Protein AF-A0A1M5U5A5-F1 (afdb_monomer_lite)

Secondary structure (DSSP, 8-state):
-HHHHHHHHHHHHHHHHHHHHHHHHHHHHHHH-HHHHHHHHHHH-HHHHHHHHHHHHHHHHHHHHHHH----HHHHHHHHHHHHHSTHHHHHHHSPPHHHHHHHHHHHHHHHTT-

Structure (mmCIF, N/CA/C/O backbone):
data_AF-A0A1M5U5A5-F1
#
_entry.id   AF-A0A1M5U5A5-F1
#
loop_
_atom_site.group_PDB
_atom_site.id
_atom_site.type_symbol
_atom_site.label_atom_id
_atom_site.label_alt_id
_atom_site.label_comp_id
_atom_site.label_asym_id
_atom_site.label_entity_id
_atom_site.label_seq_id
_atom_site.pdbx_PDB_ins_code
_atom_site.Cartn_x
_atom_site.Cartn_y
_atom_site.Cartn_z
_atom_site.occupancy
_atom_site.B_iso_or_equiv
_atom_site.auth_seq_id
_atom_site.auth_comp_id
_atom_site.auth_asym_id
_atom_site.auth_atom_id
_atom_site.pdbx_PDB_model_num
ATOM 1 N N . MET A 1 1 ? -23.703 2.285 8.650 1.00 73.50 1 MET A N 1
ATOM 2 C CA . MET A 1 1 ? -22.321 2.670 9.001 1.00 73.50 1 MET A CA 1
ATOM 3 C C . MET A 1 1 ? -21.329 1.502 8.906 1.00 73.50 1 MET A C 1
ATOM 5 O O . MET A 1 1 ? -20.501 1.542 8.007 1.00 73.50 1 MET A O 1
ATOM 9 N N . LYS A 1 2 ? -21.465 0.410 9.686 1.00 76.69 2 LYS A N 1
ATOM 10 C CA . LYS A 1 2 ? -20.587 -0.793 9.612 1.00 76.69 2 LYS A CA 1
ATOM 11 C C . LYS A 1 2 ? -20.338 -1.306 8.179 1.00 76.69 2 LYS A C 1
ATOM 13 O O . LYS A 1 2 ? -19.202 -1.494 7.759 1.00 76.69 2 LYS A O 1
ATOM 18 N N . LYS A 1 3 ? -21.406 -1.451 7.383 1.00 79.62 3 LYS A N 1
ATOM 19 C CA . LYS A 1 3 ? -21.331 -1.910 5.981 1.00 79.62 3 LYS A CA 1
ATOM 20 C C . LYS A 1 3 ? -20.531 -0.973 5.058 1.00 79.62 3 LYS A C 1
ATOM 22 O O . LYS A 1 3 ? -19.902 -1.472 4.133 1.00 79.62 3 LYS A O 1
ATOM 27 N N . GLN A 1 4 ? -20.551 0.342 5.298 1.00 82.75 4 GLN A N 1
ATOM 28 C CA . GLN A 1 4 ? -19.804 1.321 4.492 1.00 82.75 4 GLN A CA 1
ATOM 29 C C . GLN A 1 4 ? -18.301 1.226 4.782 1.00 82.75 4 GLN A C 1
ATOM 31 O O . GLN A 1 4 ? -17.527 1.061 3.850 1.00 82.75 4 GLN A O 1
ATOM 36 N N . ILE A 1 5 ? -17.908 1.167 6.059 1.00 82.25 5 ILE A N 1
ATOM 37 C CA . ILE A 1 5 ? -16.502 1.007 6.479 1.00 82.25 5 ILE A CA 1
ATOM 38 C C . ILE A 1 5 ? -15.895 -0.265 5.869 1.00 82.25 5 ILE A C 1
ATOM 40 O O . ILE A 1 5 ? -14.831 -0.233 5.256 1.00 82.25 5 ILE A O 1
ATOM 44 N N . LEU A 1 6 ? -16.618 -1.388 5.946 1.00 84.69 6 LEU A N 1
ATOM 45 C CA . LEU A 1 6 ? -16.181 -2.650 5.341 1.00 84.69 6 LEU A CA 1
ATOM 46 C C . LEU A 1 6 ? -16.068 -2.572 3.808 1.00 84.69 6 LEU A C 1
ATOM 48 O O . LEU A 1 6 ? -15.231 -3.256 3.217 1.00 84.69 6 LEU A O 1
ATOM 52 N N . GLN A 1 7 ? -16.910 -1.777 3.141 1.00 87.88 7 GLN A N 1
ATOM 53 C CA . GLN A 1 7 ? -16.797 -1.538 1.700 1.00 87.88 7 GLN A CA 1
ATOM 54 C C . GLN A 1 7 ? -15.585 -0.666 1.360 1.00 87.88 7 GLN A C 1
ATOM 56 O O . GLN A 1 7 ? -14.892 -0.969 0.389 1.00 87.88 7 GLN A O 1
ATOM 61 N N . ASP A 1 8 ? -15.289 0.353 2.164 1.00 87.06 8 ASP A N 1
ATOM 62 C CA . ASP A 1 8 ? -14.128 1.219 1.963 1.00 87.06 8 ASP A CA 1
ATOM 63 C C . ASP A 1 8 ? -12.818 0.441 2.114 1.00 87.06 8 ASP A C 1
ATOM 65 O O . ASP A 1 8 ? -11.958 0.524 1.241 1.00 87.06 8 ASP A O 1
ATOM 69 N N . PHE A 1 9 ? -12.705 -0.430 3.120 1.00 87.75 9 PHE A N 1
ATOM 70 C CA . PHE A 1 9 ? -11.548 -1.322 3.251 1.00 87.75 9 PHE A CA 1
ATOM 71 C C . PHE A 1 9 ? -11.409 -2.306 2.083 1.00 87.75 9 PHE A C 1
ATOM 73 O O . PHE A 1 9 ? -10.298 -2.572 1.628 1.00 87.75 9 PHE A O 1
ATOM 80 N N . LYS A 1 10 ? -12.519 -2.815 1.528 1.00 89.69 10 LYS A N 1
ATOM 81 C CA . LYS A 1 10 ? -12.464 -3.637 0.304 1.00 89.69 10 LYS A CA 1
ATOM 82 C C . LYS A 1 10 ? -11.925 -2.845 -0.888 1.00 89.69 10 LYS A C 1
ATOM 84 O O . LYS A 1 10 ? -11.126 -3.386 -1.648 1.00 89.69 10 LYS A O 1
ATOM 89 N N . ARG A 1 11 ? -12.334 -1.583 -1.051 1.00 90.19 11 ARG A N 1
ATOM 90 C CA . ARG A 1 11 ? -11.802 -0.693 -2.099 1.00 90.19 11 ARG A CA 1
ATOM 91 C C . ARG A 1 11 ? -10.315 -0.420 -1.883 1.00 90.19 11 ARG A C 1
ATOM 93 O O . ARG A 1 11 ? -9.545 -0.518 -2.831 1.00 90.19 11 ARG A O 1
ATOM 100 N N . LEU A 1 12 ? -9.912 -0.180 -0.637 1.00 89.06 12 LEU A N 1
ATOM 101 C CA . LEU A 1 12 ? -8.518 0.010 -0.240 1.00 89.06 12 LEU A CA 1
ATOM 102 C C . LEU A 1 12 ? -7.661 -1.216 -0.577 1.00 89.06 12 LEU A C 1
ATOM 104 O O . LEU A 1 12 ? -6.573 -1.084 -1.127 1.00 89.06 12 LEU A O 1
ATOM 108 N N . LYS A 1 13 ? -8.190 -2.422 -0.339 1.00 90.81 13 LYS A N 1
ATOM 109 C CA . LYS A 1 13 ? -7.532 -3.675 -0.719 1.00 90.81 13 LYS A CA 1
ATOM 110 C C . LYS A 1 13 ? -7.342 -3.801 -2.227 1.00 90.81 13 LYS A C 1
ATOM 112 O O . LYS A 1 13 ? -6.286 -4.231 -2.671 1.00 90.81 13 LYS A O 1
ATOM 117 N N . ILE A 1 14 ? -8.358 -3.449 -3.015 1.00 92.00 14 ILE A N 1
ATOM 118 C CA . ILE A 1 14 ? -8.270 -3.481 -4.481 1.00 92.00 14 ILE A CA 1
ATOM 119 C C . ILE A 1 14 ? -7.206 -2.492 -4.966 1.00 92.00 14 ILE A C 1
ATOM 121 O O . ILE A 1 14 ? -6.367 -2.868 -5.779 1.00 92.00 14 ILE A O 1
ATOM 125 N N . LEU A 1 15 ? -7.193 -1.269 -4.425 1.00 90.25 15 LEU A N 1
ATOM 126 C CA . LEU A 1 15 ? -6.156 -0.276 -4.718 1.00 90.25 15 LEU A CA 1
ATOM 127 C C . LEU A 1 15 ? -4.756 -0.810 -4.391 1.00 90.25 15 LEU A C 1
ATOM 129 O O . LEU A 1 15 ? -3.860 -0.700 -5.223 1.00 90.25 15 LEU A O 1
ATOM 133 N N . LEU A 1 16 ? -4.585 -1.450 -3.230 1.00 91.06 16 LEU A N 1
ATOM 1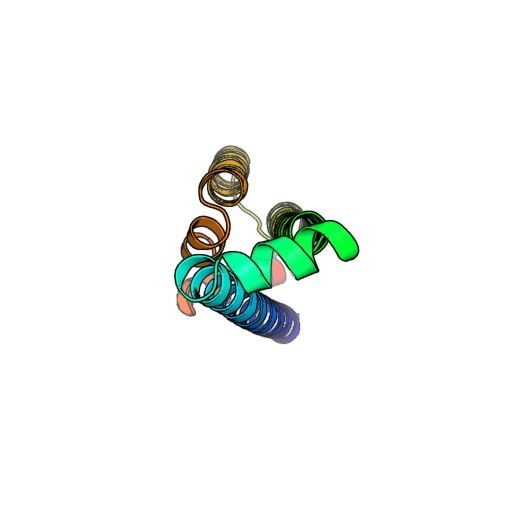34 C CA . LEU A 1 16 ? -3.314 -2.049 -2.824 1.00 91.06 16 LEU A CA 1
ATOM 135 C C . LEU A 1 16 ? -2.866 -3.171 -3.772 1.00 91.06 16 LEU A C 1
ATOM 137 O O . LEU A 1 16 ? -1.694 -3.241 -4.139 1.00 91.06 16 LEU A O 1
ATOM 141 N N . ILE A 1 17 ? -3.791 -4.030 -4.209 1.00 92.88 17 ILE A N 1
ATOM 142 C CA . ILE A 1 17 ? -3.502 -5.100 -5.174 1.00 92.88 17 ILE A CA 1
ATOM 143 C C . ILE A 1 17 ? -3.052 -4.506 -6.512 1.00 92.88 17 ILE A C 1
ATOM 145 O O . ILE A 1 17 ? -2.026 -4.924 -7.041 1.00 92.88 17 ILE A O 1
ATOM 149 N N . ILE A 1 18 ? -3.776 -3.513 -7.037 1.00 91.88 18 ILE A N 1
ATOM 150 C CA . ILE A 1 18 ? -3.420 -2.840 -8.295 1.00 91.88 18 ILE A CA 1
ATOM 151 C C . ILE A 1 18 ? -2.032 -2.198 -8.180 1.00 91.88 18 ILE A C 1
ATOM 153 O O . ILE A 1 18 ? -1.190 -2.405 -9.051 1.00 91.88 18 ILE A O 1
ATOM 157 N N . ALA A 1 19 ? -1.759 -1.490 -7.082 1.00 88.50 19 ALA A N 1
ATOM 158 C CA . ALA A 1 19 ? -0.456 -0.881 -6.817 1.00 88.50 19 ALA A CA 1
ATOM 159 C C . ALA A 1 19 ? 0.674 -1.917 -6.782 1.00 88.50 19 ALA A C 1
ATOM 161 O O . ALA A 1 19 ? 1.737 -1.706 -7.363 1.00 88.50 19 ALA A O 1
ATOM 162 N N . THR A 1 20 ? 0.416 -3.059 -6.142 1.00 92.50 20 THR A N 1
ATOM 163 C CA . THR A 1 20 ? 1.368 -4.171 -6.054 1.00 92.50 20 THR A CA 1
ATOM 164 C C . THR A 1 20 ? 1.659 -4.746 -7.441 1.00 92.50 20 THR A C 1
ATOM 166 O O . THR A 1 20 ? 2.818 -4.963 -7.779 1.00 92.50 20 THR A O 1
ATOM 169 N N . ILE A 1 21 ? 0.635 -4.943 -8.279 1.00 93.81 21 ILE A N 1
ATOM 170 C CA . ILE A 1 21 ? 0.807 -5.435 -9.656 1.00 93.81 21 ILE A CA 1
ATOM 171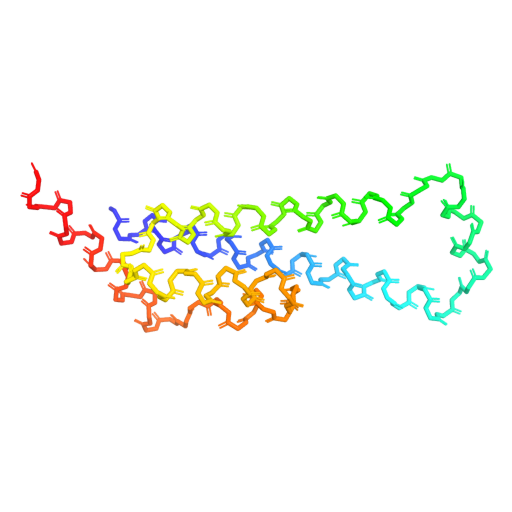 C C . ILE A 1 21 ? 1.638 -4.451 -10.486 1.00 93.81 21 ILE A C 1
ATOM 173 O O . ILE A 1 21 ? 2.543 -4.880 -11.201 1.00 93.81 21 ILE A O 1
ATOM 177 N N . ILE A 1 22 ? 1.367 -3.146 -10.376 1.00 90.38 22 ILE A N 1
ATOM 178 C CA . ILE A 1 22 ? 2.125 -2.102 -11.082 1.00 90.38 22 ILE A CA 1
ATOM 179 C C . ILE A 1 22 ? 3.598 -2.130 -10.657 1.00 90.38 22 ILE A C 1
ATOM 181 O O . ILE A 1 22 ? 4.475 -2.152 -11.518 1.00 90.38 22 ILE A O 1
ATOM 185 N N . GLN A 1 23 ? 3.881 -2.192 -9.352 1.00 88.00 23 GLN A N 1
ATOM 186 C CA . GLN A 1 23 ? 5.257 -2.240 -8.849 1.00 88.00 23 GLN A CA 1
ATOM 187 C C . GLN A 1 23 ? 5.996 -3.521 -9.246 1.00 88.00 23 GLN A C 1
ATOM 189 O O . GLN A 1 23 ? 7.157 -3.448 -9.638 1.00 88.00 23 GLN A O 1
ATOM 194 N N . ILE A 1 24 ? 5.339 -4.683 -9.189 1.00 91.94 24 ILE A N 1
ATOM 195 C CA . ILE A 1 24 ? 5.941 -5.946 -9.635 1.00 91.94 24 ILE A CA 1
ATOM 196 C C . ILE A 1 24 ? 6.232 -5.891 -11.136 1.00 91.94 24 ILE A C 1
ATOM 198 O O . ILE A 1 24 ? 7.324 -6.258 -11.553 1.00 91.94 24 ILE A O 1
ATOM 202 N N . SER A 1 25 ? 5.291 -5.396 -11.944 1.00 90.50 25 SER A N 1
ATOM 203 C CA . SER A 1 25 ? 5.477 -5.273 -13.397 1.00 90.50 25 SER A CA 1
ATOM 204 C C . SER A 1 25 ? 6.651 -4.353 -13.727 1.00 90.50 25 SER A C 1
ATOM 206 O O . SER A 1 25 ? 7.497 -4.703 -14.544 1.00 90.50 25 SER A O 1
ATOM 208 N N . TYR A 1 26 ? 6.742 -3.214 -13.037 1.00 86.19 26 TYR A N 1
ATOM 209 C CA . TYR A 1 26 ? 7.875 -2.301 -13.147 1.00 86.19 26 TYR A CA 1
ATOM 210 C C . TYR A 1 26 ? 9.203 -2.984 -12.799 1.00 86.19 26 TYR A C 1
ATOM 212 O O . TYR A 1 26 ? 10.159 -2.892 -13.563 1.00 86.19 26 TYR A O 1
ATOM 220 N N . LEU A 1 27 ? 9.250 -3.723 -11.688 1.00 88.31 27 LEU A N 1
ATOM 221 C CA . LEU A 1 27 ? 10.450 -4.428 -11.237 1.00 88.31 27 LEU A CA 1
ATOM 222 C C . LEU A 1 27 ? 10.879 -5.521 -12.231 1.00 88.31 27 LEU A C 1
ATOM 224 O O . LEU A 1 27 ? 12.065 -5.662 -12.516 1.00 88.31 27 LEU A O 1
ATOM 228 N N . VAL A 1 28 ? 9.927 -6.259 -12.809 1.00 90.38 28 VAL A N 1
ATOM 229 C CA 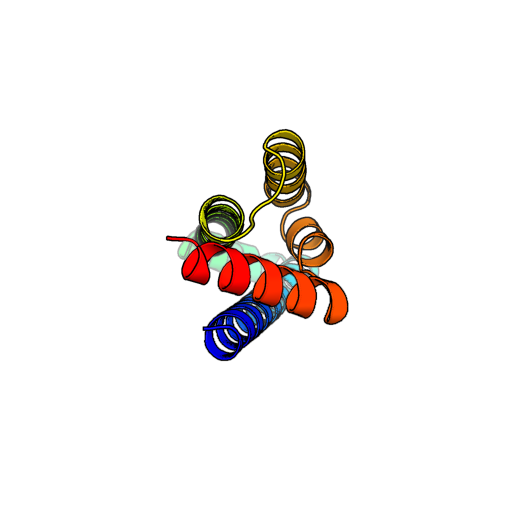. VAL A 1 28 ? 10.205 -7.277 -13.836 1.00 90.38 28 VAL A CA 1
ATOM 230 C C . VAL A 1 28 ? 10.789 -6.648 -15.102 1.00 90.38 28 VAL A C 1
ATOM 232 O O . VAL A 1 28 ? 11.777 -7.162 -15.627 1.00 90.38 28 VAL A O 1
ATOM 235 N N . ILE A 1 29 ? 10.220 -5.536 -15.579 1.00 87.06 29 ILE A N 1
ATOM 236 C CA . ILE A 1 29 ? 10.718 -4.817 -16.764 1.00 87.06 29 ILE A CA 1
ATOM 237 C C . ILE A 1 29 ? 12.129 -4.277 -16.509 1.00 87.06 29 ILE A C 1
ATOM 239 O O . ILE A 1 29 ? 13.011 -4.453 -17.349 1.00 87.06 29 ILE A O 1
ATOM 243 N N . LEU A 1 30 ? 12.354 -3.685 -15.333 1.00 84.94 30 LEU A N 1
ATOM 244 C CA . LEU A 1 30 ? 13.650 -3.148 -14.925 1.00 84.94 30 LEU A CA 1
ATOM 245 C C . LEU A 1 30 ? 14.748 -4.225 -14.937 1.00 84.94 30 LEU A C 1
ATOM 247 O O . LEU A 1 30 ? 15.849 -3.975 -15.414 1.00 84.94 30 LEU A O 1
ATOM 251 N N . ILE A 1 31 ? 14.445 -5.434 -14.452 1.00 87.50 31 ILE A N 1
ATOM 252 C CA . ILE A 1 31 ? 15.414 -6.541 -14.401 1.00 87.50 31 ILE A CA 1
ATOM 253 C C . ILE A 1 31 ? 15.607 -7.209 -15.772 1.00 87.50 31 ILE A C 1
ATOM 255 O O . ILE A 1 31 ? 16.712 -7.639 -16.091 1.00 87.50 31 ILE A O 1
ATOM 259 N N . THR A 1 32 ? 14.549 -7.333 -16.578 1.00 87.31 32 THR A N 1
ATOM 260 C CA . THR A 1 32 ? 14.582 -8.145 -17.810 1.00 87.31 32 THR A CA 1
ATOM 261 C C . THR A 1 32 ? 15.093 -7.365 -19.021 1.00 87.31 32 THR A C 1
ATOM 263 O O . THR A 1 32 ? 15.721 -7.945 -19.903 1.00 87.31 32 THR A O 1
ATOM 266 N N . THR A 1 33 ? 14.818 -6.060 -19.099 1.00 82.44 33 THR A N 1
ATOM 267 C CA . THR A 1 33 ? 15.061 -5.256 -20.307 1.00 82.44 33 THR A CA 1
ATOM 268 C C . THR A 1 33 ? 15.661 -3.896 -19.958 1.00 82.44 33 THR A C 1
ATOM 270 O O . THR A 1 33 ? 14.999 -2.866 -20.096 1.00 82.44 33 THR A O 1
ATOM 273 N N . HIS A 1 34 ? 16.916 -3.896 -19.504 1.00 74.19 34 HIS A N 1
ATOM 274 C CA . HIS A 1 34 ? 17.601 -2.690 -19.024 1.00 74.19 34 HIS A CA 1
ATOM 275 C C . HIS A 1 34 ? 17.669 -1.582 -20.096 1.00 74.19 34 HIS A C 1
ATOM 277 O O . HIS A 1 34 ? 17.270 -0.451 -19.834 1.00 74.19 34 HIS A O 1
ATOM 283 N N . ASP A 1 35 ? 18.053 -1.925 -21.332 1.00 78.75 35 ASP A N 1
ATOM 284 C CA . ASP A 1 35 ? 18.226 -0.953 -22.431 1.00 78.75 35 ASP A CA 1
ATOM 285 C C . ASP A 1 35 ? 16.898 -0.318 -22.888 1.00 78.75 35 ASP A C 1
ATOM 287 O O . ASP A 1 35 ? 16.807 0.882 -23.170 1.00 78.75 35 ASP A O 1
ATOM 291 N N . PHE A 1 36 ? 15.830 -1.120 -22.933 1.00 75.62 36 PHE A N 1
ATOM 292 C CA . PHE A 1 36 ? 14.482 -0.644 -23.253 1.00 75.62 36 PHE A CA 1
ATOM 293 C C . PHE A 1 36 ? 13.948 0.268 -22.148 1.00 75.62 36 PHE A C 1
ATOM 295 O O . PHE A 1 36 ?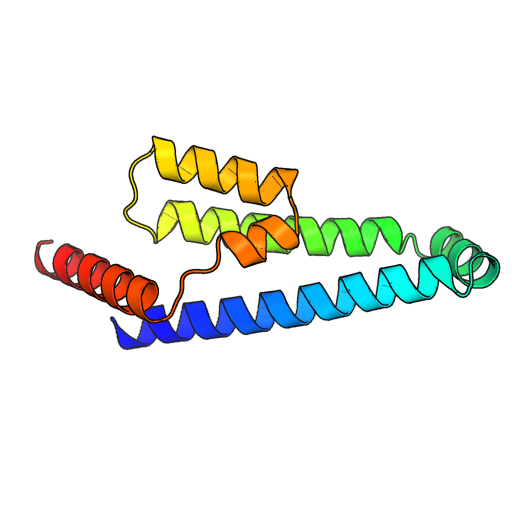 13.350 1.309 -22.424 1.00 75.62 36 PHE A O 1
ATOM 302 N N . PHE A 1 37 ? 14.197 -0.107 -20.891 1.00 78.31 37 PHE A N 1
ATOM 303 C CA . PHE A 1 37 ? 13.775 0.673 -19.743 1.00 78.31 37 PHE A CA 1
ATOM 304 C C . PHE A 1 37 ? 14.480 2.031 -19.688 1.00 78.31 37 PHE A C 1
ATOM 306 O O . PHE A 1 37 ? 13.805 3.043 -19.528 1.00 78.31 37 PHE A O 1
ATOM 313 N N . GLU A 1 38 ? 15.799 2.085 -19.877 1.00 78.69 38 GLU A N 1
ATOM 314 C CA . GLU A 1 38 ? 16.547 3.348 -19.871 1.00 78.69 38 GLU A CA 1
ATOM 315 C C . GLU A 1 38 ? 16.093 4.304 -20.975 1.00 78.69 38 GLU A C 1
ATOM 317 O O . GLU A 1 38 ? 15.935 5.500 -20.726 1.00 78.69 38 GLU A O 1
ATOM 322 N N . THR A 1 39 ? 15.813 3.778 -22.171 1.00 80.12 39 THR A N 1
ATOM 323 C CA . THR A 1 39 ? 15.334 4.587 -23.300 1.00 80.12 39 THR A CA 1
ATOM 324 C C . THR A 1 39 ? 13.997 5.251 -22.968 1.00 80.12 39 THR A C 1
ATOM 326 O O . THR A 1 39 ? 13.856 6.468 -23.080 1.00 80.12 39 THR A O 1
ATOM 329 N N . ILE A 1 40 ? 13.023 4.473 -22.485 1.00 79.12 40 ILE A N 1
ATOM 330 C CA . ILE A 1 40 ? 11.698 5.007 -22.151 1.00 79.12 40 ILE A CA 1
ATOM 331 C C . ILE A 1 40 ? 11.760 5.887 -20.897 1.00 79.12 40 ILE A C 1
ATOM 333 O O . ILE A 1 40 ? 11.081 6.911 -20.821 1.00 79.12 40 ILE A O 1
ATOM 337 N N . ASN A 1 41 ? 12.575 5.525 -19.907 1.00 80.94 41 ASN A N 1
ATOM 338 C CA . ASN A 1 41 ? 12.684 6.298 -18.679 1.00 80.94 41 ASN A CA 1
ATOM 339 C C . ASN A 1 41 ? 13.304 7.679 -18.922 1.00 80.94 41 ASN A C 1
ATOM 341 O O . ASN A 1 41 ? 12.833 8.660 -18.351 1.00 80.94 41 ASN A O 1
ATOM 345 N N . ASN A 1 42 ? 14.305 7.780 -19.800 1.00 79.81 42 ASN A N 1
ATOM 346 C CA . ASN A 1 42 ? 14.905 9.065 -20.155 1.00 79.81 42 ASN A CA 1
ATOM 347 C C . ASN A 1 42 ? 13.935 9.982 -20.912 1.00 79.81 42 ASN A C 1
ATOM 349 O O . ASN A 1 42 ? 13.981 11.196 -20.726 1.00 79.81 42 ASN A O 1
ATOM 353 N N . GLU A 1 43 ? 13.037 9.422 -21.724 1.00 85.31 43 GLU A N 1
ATOM 354 C CA . GLU A 1 43 ? 12.075 10.204 -22.507 1.00 85.31 43 GLU A CA 1
ATOM 355 C C . GLU A 1 43 ? 10.820 10.589 -21.698 1.00 85.31 43 GLU A C 1
ATOM 357 O O . GLU A 1 43 ? 10.340 11.717 -21.799 1.00 85.31 43 GLU A O 1
ATOM 362 N N . TYR A 1 44 ? 10.320 9.694 -20.836 1.00 82.75 44 TYR A N 1
ATOM 363 C CA . TYR A 1 44 ? 9.028 9.857 -20.147 1.00 82.75 44 TYR A CA 1
ATOM 364 C C . TYR A 1 44 ? 9.114 9.990 -18.617 1.00 82.75 44 TYR A C 1
ATOM 366 O O . TYR A 1 44 ? 8.085 10.201 -17.976 1.00 82.75 44 TYR A O 1
ATOM 374 N N . SER A 1 45 ? 10.304 9.890 -18.004 1.00 87.00 45 SER A N 1
ATOM 375 C CA . SER A 1 45 ? 10.493 9.927 -16.537 1.00 87.00 45 SER A CA 1
ATOM 376 C C . SER A 1 45 ? 9.548 8.975 -15.782 1.00 87.00 45 SER A C 1
ATOM 378 O O . SER A 1 45 ? 8.866 9.363 -14.824 1.00 87.00 45 SER A O 1
ATOM 380 N N . ILE A 1 46 ? 9.455 7.728 -16.253 1.00 83.94 46 ILE A N 1
ATOM 381 C CA . ILE A 1 46 ? 8.543 6.706 -15.714 1.00 83.94 46 ILE A CA 1
ATOM 382 C C . ILE A 1 46 ? 8.805 6.451 -14.225 1.00 83.94 46 ILE A C 1
ATOM 384 O O . ILE A 1 46 ? 7.858 6.294 -13.450 1.00 83.94 46 ILE A O 1
ATOM 388 N N . ASP A 1 47 ? 10.069 6.473 -13.811 1.00 83.81 47 ASP A N 1
ATOM 389 C CA . ASP A 1 47 ? 10.514 6.383 -12.423 1.00 83.81 47 ASP A CA 1
ATOM 390 C C . ASP A 1 47 ? 9.821 7.419 -11.520 1.00 83.81 47 ASP A C 1
ATOM 392 O O . ASP A 1 47 ? 9.298 7.082 -10.450 1.00 83.81 47 ASP A O 1
ATOM 396 N N . LYS A 1 48 ? 9.736 8.675 -11.974 1.00 87.62 48 LYS A N 1
ATOM 397 C CA . LYS A 1 48 ? 9.076 9.758 -11.234 1.00 87.62 48 LYS A CA 1
ATOM 398 C C . LYS A 1 48 ? 7.572 9.550 -11.181 1.00 87.62 48 LYS A C 1
ATOM 400 O O . LYS A 1 48 ? 6.979 9.731 -10.119 1.00 87.62 48 LYS A O 1
ATOM 405 N N . ILE A 1 49 ? 6.954 9.140 -12.289 1.00 87.38 49 ILE A N 1
ATOM 406 C CA . ILE A 1 49 ? 5.507 8.893 -12.356 1.00 87.38 49 ILE A CA 1
ATOM 407 C C . ILE A 1 49 ? 5.114 7.786 -11.370 1.00 87.38 49 ILE A C 1
ATOM 409 O O . ILE A 1 49 ? 4.199 7.961 -10.564 1.00 87.38 49 ILE A O 1
ATOM 413 N N . ILE A 1 50 ? 5.840 6.668 -11.378 1.00 86.56 50 ILE A N 1
ATOM 414 C CA . ILE A 1 50 ? 5.583 5.534 -10.480 1.00 86.56 50 ILE A CA 1
ATOM 415 C C . ILE A 1 50 ? 5.839 5.914 -9.022 1.00 86.56 50 ILE A C 1
ATOM 417 O O . ILE A 1 50 ? 5.069 5.520 -8.139 1.00 86.56 50 ILE A O 1
ATOM 421 N N . SER A 1 51 ? 6.869 6.720 -8.760 1.00 86.94 51 SER A N 1
ATOM 422 C CA . SER A 1 51 ? 7.140 7.254 -7.424 1.00 86.94 51 SER A CA 1
ATOM 423 C C . SER A 1 51 ? 5.987 8.133 -6.928 1.00 86.94 51 SER A C 1
ATOM 425 O O . SER A 1 51 ? 5.497 7.928 -5.820 1.00 86.94 51 SER A O 1
ATOM 427 N N . ILE A 1 52 ? 5.480 9.052 -7.757 1.00 90.75 52 ILE A N 1
ATOM 428 C CA . ILE A 1 52 ? 4.341 9.924 -7.422 1.00 90.75 52 ILE A CA 1
ATOM 429 C C . ILE A 1 52 ? 3.083 9.101 -7.125 1.00 90.75 52 ILE A C 1
ATOM 431 O O . ILE A 1 52 ? 2.410 9.347 -6.120 1.00 90.75 52 ILE A O 1
ATOM 435 N N . ILE A 1 53 ? 2.772 8.103 -7.958 1.00 88.12 53 ILE A N 1
ATOM 436 C CA . ILE A 1 53 ? 1.637 7.198 -7.728 1.00 88.12 53 ILE A CA 1
ATOM 437 C C . ILE A 1 53 ? 1.814 6.465 -6.393 1.00 88.12 53 ILE A C 1
ATOM 439 O O . ILE A 1 53 ? 0.890 6.432 -5.580 1.00 88.12 53 ILE A O 1
ATOM 443 N N . SER A 1 54 ? 3.008 5.934 -6.128 1.00 85.69 54 SER A N 1
ATOM 444 C CA . SER A 1 54 ? 3.298 5.199 -4.893 1.00 85.69 54 SER A CA 1
ATOM 445 C C . SER A 1 54 ? 3.135 6.088 -3.653 1.00 85.69 54 SER A C 1
ATOM 447 O O . SER A 1 54 ? 2.451 5.698 -2.706 1.00 85.69 54 SER A O 1
ATOM 449 N N . TYR A 1 55 ? 3.670 7.313 -3.674 1.00 88.88 55 TYR A N 1
ATOM 450 C CA . TYR A 1 55 ? 3.508 8.270 -2.575 1.00 88.88 55 TYR A CA 1
ATOM 451 C C . TYR A 1 55 ? 2.058 8.720 -2.388 1.00 88.88 55 TYR A C 1
ATOM 453 O O . TYR A 1 55 ? 1.616 8.890 -1.253 1.00 88.88 55 TYR A O 1
ATOM 461 N N . THR A 1 56 ? 1.290 8.848 -3.472 1.00 89.75 56 THR A N 1
ATOM 462 C CA . THR A 1 56 ? -0.141 9.182 -3.404 1.00 89.75 56 THR A CA 1
ATOM 463 C C . THR A 1 56 ? -0.919 8.089 -2.671 1.00 89.75 56 THR A C 1
ATOM 465 O O . THR A 1 56 ? -1.741 8.384 -1.806 1.00 89.75 56 THR A O 1
ATOM 468 N N . ILE A 1 57 ? -0.629 6.816 -2.953 1.00 87.88 57 ILE A N 1
ATOM 46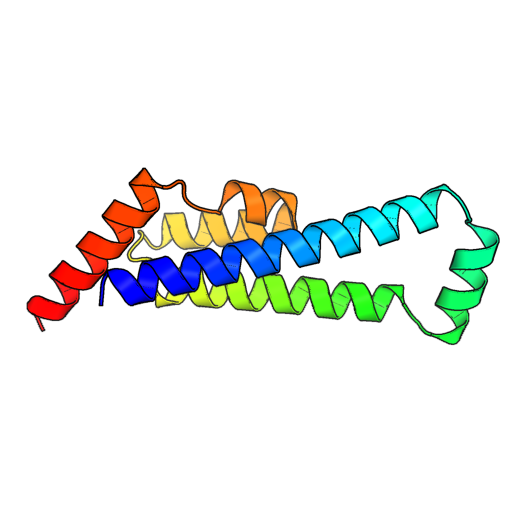9 C CA . ILE A 1 57 ? -1.278 5.681 -2.284 1.00 87.88 57 ILE A CA 1
ATOM 470 C C . ILE A 1 57 ? -0.901 5.633 -0.803 1.00 87.88 57 ILE A C 1
ATOM 472 O O . ILE A 1 57 ? -1.782 5.473 0.042 1.00 87.88 57 ILE A O 1
ATOM 476 N N . ILE A 1 58 ? 0.377 5.844 -0.476 1.00 88.94 58 ILE A N 1
ATOM 477 C CA . ILE A 1 58 ? 0.832 5.939 0.917 1.00 88.94 58 ILE A CA 1
ATOM 478 C C . ILE A 1 58 ? 0.097 7.070 1.644 1.00 88.94 58 ILE A C 1
ATOM 480 O O . ILE A 1 58 ? -0.417 6.858 2.739 1.00 88.94 58 ILE A O 1
ATOM 484 N N . ALA A 1 59 ? -0.029 8.247 1.029 1.00 90.12 59 ALA A N 1
ATOM 485 C CA . ALA A 1 59 ? -0.739 9.377 1.620 1.00 90.12 59 ALA A CA 1
ATOM 486 C C . ALA A 1 59 ? -2.223 9.064 1.886 1.00 90.12 59 ALA A C 1
ATOM 488 O O . ALA A 1 59 ? -2.741 9.415 2.947 1.00 90.12 59 ALA A O 1
ATOM 489 N N . ILE A 1 60 ? -2.898 8.361 0.968 1.00 88.94 60 ILE A N 1
ATOM 490 C CA . ILE A 1 60 ? -4.289 7.914 1.152 1.00 88.94 60 ILE A CA 1
ATOM 491 C C . ILE A 1 60 ? -4.399 6.951 2.342 1.00 88.94 60 ILE A C 1
ATOM 493 O O . ILE A 1 60 ? -5.306 7.101 3.163 1.00 88.94 60 ILE A O 1
ATOM 497 N N . LEU A 1 61 ? -3.482 5.986 2.459 1.00 87.06 61 LEU A N 1
ATOM 498 C CA . LEU A 1 61 ? -3.469 5.017 3.559 1.00 87.06 61 LEU A CA 1
ATOM 499 C C . LEU A 1 61 ? -3.206 5.685 4.907 1.00 87.06 61 LEU A C 1
ATOM 501 O O . LEU A 1 61 ? -3.939 5.435 5.862 1.00 87.06 61 LEU A O 1
ATOM 505 N N . LEU A 1 62 ? -2.228 6.590 4.967 1.00 88.06 62 LEU A N 1
ATOM 506 C CA . LEU A 1 62 ? -1.936 7.375 6.164 1.00 88.06 62 LEU A CA 1
ATOM 507 C C . LEU A 1 62 ? -3.134 8.230 6.572 1.00 88.06 62 LEU A C 1
ATOM 509 O O . LEU A 1 62 ? -3.519 8.254 7.738 1.00 88.06 62 LEU A O 1
ATOM 513 N N . TRP A 1 63 ? -3.779 8.901 5.618 1.00 87.88 63 TRP A N 1
ATOM 514 C CA . TRP A 1 63 ? -4.974 9.683 5.915 1.00 87.88 63 TRP A CA 1
ATOM 515 C C . TRP A 1 63 ? -6.102 8.812 6.479 1.00 87.88 63 TRP A C 1
ATOM 517 O O . TRP A 1 63 ? -6.754 9.197 7.452 1.00 87.88 63 TRP A O 1
ATOM 527 N N . TYR A 1 64 ? -6.300 7.622 5.907 1.00 85.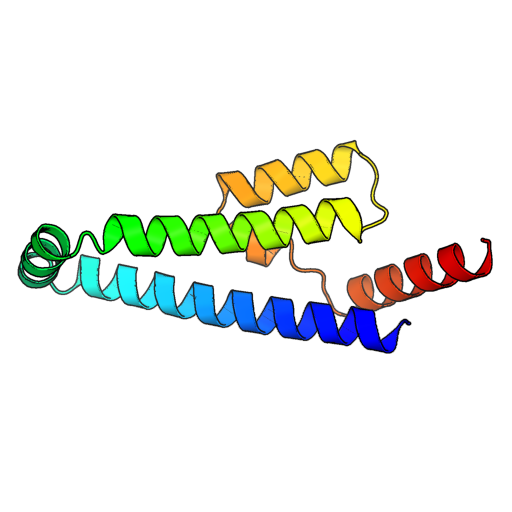25 64 TYR A N 1
ATOM 528 C CA . TYR A 1 64 ? -7.293 6.662 6.377 1.00 85.25 64 TYR A CA 1
ATOM 529 C C . TYR A 1 64 ? -6.981 6.182 7.801 1.00 85.25 64 TYR A C 1
ATOM 531 O O . TYR A 1 64 ? -7.846 6.231 8.674 1.00 85.25 64 TYR A O 1
ATOM 539 N N . GLU A 1 65 ? -5.736 5.787 8.066 1.00 84.38 65 GLU A N 1
ATOM 540 C CA . GLU A 1 65 ? -5.275 5.372 9.390 1.00 84.38 65 GLU A CA 1
ATOM 541 C C . GLU A 1 65 ? -5.510 6.452 10.450 1.00 84.38 65 GLU A C 1
ATOM 543 O O . GLU A 1 65 ? -6.094 6.198 11.506 1.00 84.38 65 GLU A O 1
ATOM 548 N N . TRP A 1 66 ? -5.088 7.681 10.166 1.00 83.62 66 TRP A N 1
ATOM 549 C CA . TRP A 1 66 ? -5.153 8.754 11.146 1.00 83.62 66 TRP A CA 1
ATOM 550 C C . TRP A 1 66 ? -6.586 9.197 11.432 1.00 83.62 66 TRP A C 1
ATOM 552 O O . TRP A 1 66 ? -6.906 9.482 12.592 1.00 83.62 66 TRP A O 1
ATOM 562 N N . LYS A 1 67 ? -7.443 9.225 10.403 1.00 81.19 67 LYS A N 1
ATOM 563 C CA . LYS A 1 67 ? -8.814 9.740 10.491 1.00 81.19 67 LYS A CA 1
ATOM 564 C C . LYS A 1 67 ? -9.834 8.704 10.967 1.00 81.19 67 LYS A C 1
ATOM 566 O O . LYS A 1 67 ? -10.763 9.080 11.677 1.00 81.19 67 LYS A O 1
ATOM 571 N N . ILE A 1 68 ? -9.701 7.438 10.565 1.00 73.62 68 ILE A N 1
ATOM 572 C CA . ILE A 1 68 ? -10.758 6.424 10.738 1.00 73.62 68 ILE A CA 1
ATOM 573 C C . ILE A 1 68 ? -10.428 5.434 11.852 1.00 73.62 68 ILE A C 1
ATOM 575 O O . ILE A 1 68 ? -11.326 5.052 12.601 1.00 73.62 68 ILE A O 1
ATOM 579 N N . ILE A 1 69 ? -9.163 5.042 12.012 1.00 75.38 69 ILE A N 1
ATOM 580 C CA . ILE A 1 69 ? -8.789 4.067 13.039 1.00 75.38 69 ILE A CA 1
ATOM 581 C C . ILE A 1 69 ? -8.682 4.770 14.397 1.00 75.38 69 ILE A C 1
ATOM 583 O O . ILE A 1 69 ? -7.978 5.771 14.566 1.00 75.38 69 ILE A O 1
ATOM 587 N N . ILE A 1 70 ? -9.399 4.240 15.388 1.00 70.38 70 ILE A N 1
ATOM 588 C CA . ILE A 1 70 ? -9.370 4.704 16.779 1.00 70.38 70 ILE A CA 1
ATOM 589 C C . ILE A 1 70 ? -8.302 3.889 17.519 1.00 70.38 70 ILE A C 1
ATOM 591 O O . ILE A 1 70 ? -8.604 3.058 18.362 1.00 70.38 70 ILE A O 1
ATOM 595 N N . SER A 1 71 ? -7.042 4.087 17.145 1.00 72.56 71 SER A N 1
ATOM 596 C CA . SER A 1 71 ? -5.881 3.492 17.814 1.00 72.56 71 SER A CA 1
ATOM 597 C C . SER A 1 71 ? -5.149 4.522 18.672 1.00 72.56 71 SER A C 1
ATOM 599 O O . SER A 1 71 ? -5.322 5.741 18.510 1.00 72.56 71 SER A O 1
ATOM 601 N N . GLU A 1 72 ? -4.321 4.043 19.600 1.00 79.69 72 GLU A N 1
ATOM 602 C CA . GLU A 1 72 ? -3.483 4.913 20.420 1.00 79.69 72 GLU A CA 1
ATOM 603 C C . GLU A 1 72 ? -2.491 5.695 19.547 1.00 79.69 72 GLU A C 1
ATOM 605 O O . GLU A 1 72 ? -1.971 5.193 18.550 1.00 79.69 72 GLU A O 1
ATOM 610 N N . LYS A 1 73 ? -2.169 6.940 19.933 1.00 78.31 73 LYS A N 1
ATOM 611 C CA . LYS A 1 73 ? -1.253 7.804 19.159 1.00 78.31 73 LYS A CA 1
ATOM 612 C C . LYS A 1 73 ? 0.091 7.127 18.859 1.00 78.31 73 LYS A C 1
ATOM 614 O O . LYS A 1 73 ? 0.646 7.327 17.784 1.00 78.31 73 LYS A O 1
ATOM 619 N N . LYS A 1 74 ? 0.603 6.323 19.796 1.00 80.62 74 LYS A N 1
ATOM 620 C CA . LYS A 1 74 ? 1.859 5.578 19.638 1.00 80.62 74 LYS A CA 1
ATOM 621 C C . LYS A 1 74 ? 1.761 4.518 18.537 1.00 80.62 74 LYS A C 1
ATOM 623 O O . LYS A 1 74 ? 2.696 4.366 17.757 1.00 80.62 74 LYS A O 1
ATOM 628 N N . GLU A 1 75 ? 0.625 3.835 18.450 1.00 81.31 75 GLU A N 1
ATOM 629 C CA . GLU A 1 75 ? 0.355 2.819 17.432 1.00 81.31 75 GLU A CA 1
ATOM 630 C C . GLU A 1 75 ? 0.209 3.458 16.046 1.00 81.31 75 GLU A C 1
ATOM 632 O O . GLU A 1 75 ? 0.848 3.012 15.097 1.00 81.31 75 GLU A O 1
ATOM 637 N N . LYS A 1 76 ? -0.496 4.597 15.950 1.00 83.06 76 LYS A N 1
ATOM 638 C CA . LYS A 1 76 ? -0.592 5.385 14.705 1.00 83.06 76 LYS A CA 1
ATOM 639 C C . LYS A 1 76 ? 0.771 5.813 14.171 1.00 83.06 76 LYS A C 1
ATOM 641 O O . LYS A 1 76 ? 1.031 5.719 12.975 1.00 83.06 76 LYS A O 1
ATOM 646 N N . ILE A 1 77 ? 1.650 6.280 15.058 1.00 85.81 77 ILE A N 1
ATOM 647 C CA . ILE A 1 77 ? 3.010 6.689 14.690 1.00 85.81 77 ILE A CA 1
ATOM 648 C C . ILE A 1 77 ? 3.820 5.477 14.216 1.00 85.81 77 ILE A C 1
ATOM 650 O O . ILE A 1 77 ? 4.451 5.549 13.165 1.00 85.81 77 ILE A O 1
ATOM 654 N N . SER A 1 78 ? 3.771 4.360 14.948 1.00 87.25 78 SER A N 1
ATOM 655 C CA . SER A 1 78 ? 4.464 3.122 14.567 1.00 87.25 78 SER A CA 1
ATOM 656 C C . SER A 1 78 ? 4.042 2.639 13.178 1.00 87.25 78 SER A C 1
ATOM 658 O O . SER A 1 78 ? 4.886 2.356 12.331 1.00 87.25 78 SER A O 1
ATOM 660 N N . ASN A 1 79 ? 2.739 2.612 12.913 1.00 85.69 79 ASN A N 1
ATOM 661 C CA . ASN A 1 79 ? 2.198 2.190 11.627 1.00 85.69 79 ASN A CA 1
ATOM 662 C C . ASN A 1 79 ? 2.524 3.174 10.500 1.00 85.69 79 ASN A C 1
ATOM 664 O O . ASN A 1 79 ? 2.841 2.753 9.391 1.00 85.69 79 ASN A O 1
ATOM 668 N N . THR A 1 80 ? 2.558 4.475 10.794 1.00 88.19 80 THR A N 1
ATOM 669 C CA . THR A 1 80 ? 3.009 5.495 9.838 1.00 88.19 80 THR A CA 1
ATOM 670 C C . THR A 1 80 ? 4.457 5.260 9.420 1.00 88.19 80 THR A C 1
ATOM 672 O O . THR A 1 80 ? 4.769 5.260 8.229 1.00 88.19 80 THR A O 1
ATOM 675 N N . PHE A 1 81 ? 5.346 5.009 10.386 1.00 89.00 81 PHE A N 1
ATOM 676 C CA . PHE A 1 81 ? 6.732 4.657 10.090 1.00 89.00 81 PHE A CA 1
ATOM 677 C C . PHE A 1 81 ? 6.821 3.351 9.305 1.00 89.00 81 PHE A C 1
ATOM 679 O O . PHE A 1 81 ? 7.573 3.284 8.338 1.00 89.00 81 PHE A O 1
ATOM 686 N N . MET A 1 82 ? 6.017 2.348 9.657 1.00 90.81 82 MET A N 1
ATOM 687 C CA . MET A 1 82 ? 5.956 1.086 8.926 1.00 90.81 82 MET A CA 1
ATOM 688 C C . MET A 1 82 ? 5.556 1.299 7.455 1.00 90.81 82 MET A C 1
ATOM 690 O O . MET A 1 82 ? 6.224 0.785 6.560 1.00 90.81 82 MET A O 1
ATOM 694 N N . LEU A 1 83 ? 4.519 2.098 7.194 1.00 89.19 83 LEU A N 1
ATOM 695 C CA . LEU A 1 83 ? 4.036 2.421 5.848 1.00 89.19 83 LEU A CA 1
ATOM 696 C C . LEU A 1 83 ? 5.071 3.196 5.021 1.00 89.19 83 LEU A C 1
ATOM 698 O O . LEU A 1 83 ? 5.235 2.921 3.833 1.00 89.19 83 LEU A O 1
ATOM 702 N N . LEU A 1 84 ? 5.785 4.140 5.639 1.00 87.31 84 LEU A N 1
ATOM 703 C CA . LEU A 1 84 ? 6.788 4.961 4.958 1.00 87.31 84 LEU A CA 1
ATOM 704 C C . LEU A 1 84 ? 8.100 4.208 4.696 1.00 87.31 84 LEU A C 1
ATOM 706 O O . LEU A 1 84 ? 8.671 4.359 3.621 1.00 87.31 84 LEU A O 1
ATOM 710 N N . PHE A 1 85 ? 8.574 3.391 5.644 1.00 87.88 85 PHE A N 1
ATOM 711 C CA . PHE A 1 85 ? 9.861 2.694 5.527 1.00 87.88 85 PHE A CA 1
ATOM 712 C C . PHE A 1 85 ? 9.782 1.386 4.741 1.00 87.88 85 PHE A C 1
ATOM 714 O O . PHE A 1 85 ? 10.681 1.096 3.957 1.00 87.88 85 PHE A O 1
ATOM 721 N N . LEU A 1 86 ? 8.733 0.581 4.941 1.00 87.38 86 LEU A N 1
ATOM 722 C CA . LEU A 1 86 ? 8.591 -0.704 4.244 1.00 87.38 86 LEU A CA 1
ATOM 723 C C . LEU A 1 86 ? 7.847 -0.577 2.906 1.00 87.38 86 LEU A C 1
ATOM 725 O O . LEU A 1 86 ? 7.723 -1.566 2.179 1.00 87.38 86 LEU A O 1
ATOM 729 N N . GLY A 1 87 ? 7.327 0.610 2.577 1.00 85.50 87 GLY A N 1
ATOM 730 C CA . GLY A 1 87 ? 6.596 0.861 1.339 1.00 85.50 87 GLY A CA 1
ATOM 731 C C . GLY A 1 87 ? 5.451 -0.134 1.153 1.00 85.50 87 GLY A C 1
ATOM 732 O O . GLY A 1 87 ? 4.642 -0.342 2.056 1.00 85.50 87 GLY A O 1
ATOM 733 N N . ILE A 1 88 ? 5.396 -0.799 -0.004 1.00 87.19 88 ILE A N 1
ATOM 734 C CA . ILE A 1 88 ? 4.332 -1.763 -0.332 1.00 87.19 88 ILE A CA 1
ATOM 735 C C . ILE A 1 88 ? 4.233 -2.920 0.664 1.00 87.19 88 ILE A C 1
ATOM 737 O O . ILE A 1 88 ? 3.129 -3.354 0.984 1.00 87.19 88 ILE A O 1
ATOM 741 N N . ILE A 1 89 ? 5.360 -3.374 1.220 1.00 88.19 89 ILE A N 1
ATOM 742 C CA . ILE A 1 89 ? 5.378 -4.428 2.241 1.00 88.19 89 ILE A CA 1
ATOM 743 C C . ILE A 1 89 ? 4.715 -3.912 3.521 1.00 88.19 89 ILE A C 1
ATOM 745 O O . ILE A 1 89 ? 3.881 -4.600 4.108 1.00 88.19 89 ILE A O 1
ATOM 749 N N . GLY A 1 90 ? 5.024 -2.674 3.913 1.00 87.31 90 GLY A N 1
ATOM 750 C CA . GLY A 1 90 ? 4.403 -2.008 5.058 1.00 87.31 90 GLY A CA 1
ATOM 751 C C . GLY A 1 90 ? 2.894 -1.859 4.892 1.00 87.31 90 GLY A C 1
ATOM 752 O O . GLY A 1 90 ? 2.149 -2.089 5.839 1.00 87.31 90 GLY A O 1
ATOM 753 N N . MET A 1 91 ? 2.429 -1.560 3.675 1.00 89.81 91 MET A N 1
ATOM 754 C CA . MET A 1 91 ? 0.998 -1.469 3.363 1.00 89.81 91 MET A CA 1
ATOM 755 C C . MET A 1 91 ? 0.271 -2.810 3.524 1.00 89.81 91 MET A C 1
ATOM 757 O O . MET A 1 91 ? -0.852 -2.841 4.025 1.00 89.81 91 MET A O 1
ATOM 761 N N . TRP A 1 92 ? 0.906 -3.919 3.135 1.00 90.81 92 TRP A N 1
ATOM 762 C CA . TRP A 1 92 ? 0.350 -5.261 3.332 1.00 90.81 92 TRP A CA 1
ATOM 763 C C . TRP A 1 92 ? 0.355 -5.697 4.798 1.00 90.81 92 TRP A C 1
ATOM 765 O O . TRP A 1 92 ? -0.616 -6.312 5.234 1.00 90.81 92 TRP A O 1
ATOM 775 N N . LEU A 1 93 ? 1.406 -5.363 5.553 1.00 87.81 93 LEU A N 1
ATOM 776 C CA . LEU A 1 93 ? 1.483 -5.635 6.992 1.00 87.81 93 LEU A CA 1
ATOM 777 C C . LEU A 1 93 ? 0.455 -4.831 7.789 1.00 87.81 93 LEU A C 1
ATOM 779 O O . LEU A 1 93 ? -0.115 -5.341 8.748 1.00 87.81 93 LEU A O 1
ATOM 783 N N . TRP A 1 94 ? 0.211 -3.587 7.383 1.00 88.31 94 TRP A N 1
ATOM 784 C CA . TRP A 1 94 ? -0.778 -2.717 8.006 1.00 88.31 94 TRP A CA 1
ATOM 785 C C . TRP A 1 94 ? -2.220 -3.152 7.727 1.00 88.31 94 TRP A C 1
ATOM 787 O O . TRP A 1 94 ? -3.099 -2.918 8.554 1.00 88.31 94 TRP A O 1
ATOM 797 N N . TYR A 1 95 ? -2.490 -3.750 6.561 1.00 88.06 95 TYR A N 1
ATOM 798 C CA . TYR A 1 95 ? -3.855 -4.060 6.150 1.00 88.06 95 TYR A CA 1
ATOM 799 C C . TYR A 1 95 ? -4.529 -5.034 7.142 1.00 88.06 95 TYR A C 1
ATOM 801 O O . TYR A 1 95 ? -4.120 -6.196 7.234 1.00 88.06 95 TYR A O 1
ATOM 809 N N . PRO A 1 96 ? -5.602 -4.612 7.840 1.00 84.94 96 PRO A N 1
ATOM 810 C CA . PRO A 1 96 ? -6.198 -5.408 8.905 1.00 84.94 96 PRO A CA 1
ATOM 811 C C . PRO A 1 96 ? -6.889 -6.664 8.369 1.00 84.94 96 PRO A C 1
ATOM 813 O O . PRO A 1 96 ? -7.498 -6.687 7.290 1.00 84.94 96 PRO A O 1
ATOM 816 N N . ASN A 1 97 ? -6.834 -7.740 9.152 1.00 86.25 97 ASN A N 1
ATOM 817 C CA . ASN A 1 97 ? -7.509 -8.986 8.802 1.00 86.25 97 ASN A CA 1
ATOM 818 C C . ASN A 1 97 ? -9.039 -8.870 8.979 1.00 86.25 97 ASN A C 1
ATOM 820 O O . ASN A 1 97 ? -9.562 -7.904 9.528 1.00 86.25 97 ASN A O 1
ATOM 824 N N . LYS A 1 98 ? -9.802 -9.878 8.526 1.00 84.81 98 LYS A N 1
ATOM 825 C CA . LYS A 1 98 ? -11.279 -9.845 8.607 1.00 84.81 98 LYS A CA 1
ATOM 826 C C . LYS A 1 98 ? -11.805 -9.624 10.034 1.00 84.81 98 LYS A C 1
ATOM 828 O O . LYS A 1 98 ? -12.780 -8.905 10.201 1.00 84.81 98 LYS A O 1
ATOM 833 N N . ARG A 1 99 ? -11.162 -10.222 11.044 1.00 84.69 99 ARG A N 1
ATOM 834 C CA . ARG A 1 99 ? -11.591 -10.109 12.448 1.00 84.69 99 ARG A CA 1
ATOM 835 C C . ARG A 1 99 ? -11.314 -8.713 13.004 1.00 84.69 99 ARG A C 1
ATOM 837 O O . ARG A 1 99 ? -12.144 -8.171 13.719 1.00 84.69 99 ARG A O 1
ATOM 844 N N . GLU A 1 100 ? -10.165 -8.136 12.672 1.00 84.06 100 GLU A N 1
ATOM 845 C CA . GLU A 1 100 ? -9.809 -6.760 13.035 1.00 84.06 100 GLU A CA 1
ATOM 846 C C . GLU A 1 100 ? -10.719 -5.745 12.351 1.00 84.06 100 GLU A C 1
ATOM 848 O O . GLU A 1 100 ? -11.189 -4.818 12.997 1.00 84.06 100 GLU A O 1
ATOM 853 N N . LEU A 1 101 ? -11.043 -5.958 11.075 1.00 85.25 101 LEU A N 1
ATOM 854 C CA . LEU A 1 101 ? -11.989 -5.124 10.335 1.00 85.25 101 LEU A CA 1
ATOM 855 C C . LEU A 1 101 ? -13.371 -5.086 10.988 1.00 85.25 101 LEU A C 1
ATOM 857 O O . LEU A 1 101 ? -13.973 -4.017 11.082 1.00 85.25 101 LEU A O 1
ATOM 861 N N . ASP A 1 102 ? -13.869 -6.236 11.444 1.00 85.88 102 ASP A N 1
ATOM 862 C CA . ASP A 1 102 ? -15.157 -6.308 12.130 1.00 85.88 102 ASP A CA 1
ATOM 863 C C . ASP A 1 102 ? -15.131 -5.552 13.466 1.00 85.88 102 ASP A C 1
ATOM 865 O O . ASP A 1 102 ? -16.075 -4.810 13.741 1.00 85.88 102 ASP A O 1
ATOM 869 N N . LYS A 1 103 ? -14.033 -5.659 14.231 1.00 85.62 103 LYS A N 1
ATOM 870 C CA . LYS A 1 103 ? -13.819 -4.898 15.475 1.00 85.62 103 LYS A CA 1
ATOM 871 C C . LYS A 1 103 ? -13.749 -3.393 15.228 1.00 85.62 103 LYS A C 1
ATOM 873 O O . LYS A 1 103 ? -14.500 -2.646 15.839 1.00 85.62 103 LYS A O 1
ATOM 878 N N . ILE A 1 104 ? -12.925 -2.950 14.275 1.00 85.31 104 ILE A N 1
ATOM 879 C CA . ILE A 1 104 ? -12.796 -1.532 13.901 1.00 85.31 104 ILE A CA 1
ATOM 880 C C . ILE A 1 104 ? -14.162 -0.969 13.500 1.00 85.31 104 ILE A C 1
ATOM 882 O O . ILE A 1 104 ? -14.542 0.129 13.906 1.00 85.31 104 ILE A O 1
ATOM 886 N N . ALA A 1 105 ? -14.926 -1.721 12.708 1.00 85.69 105 ALA A N 1
ATOM 887 C CA . ALA A 1 105 ? -16.232 -1.269 12.267 1.00 85.69 105 ALA A CA 1
ATOM 888 C C . ALA A 1 105 ? -17.249 -1.213 13.424 1.00 85.69 105 ALA A C 1
ATOM 890 O O . ALA A 1 105 ? -18.082 -0.307 13.435 1.00 85.69 105 ALA A O 1
ATOM 891 N N . GLU A 1 106 ? -17.177 -2.130 14.393 1.00 86.19 106 GLU A N 1
ATOM 892 C CA . GLU A 1 106 ? -17.975 -2.093 15.627 1.00 86.19 106 GLU A CA 1
ATOM 893 C C . GLU A 1 106 ? -17.615 -0.897 16.512 1.00 86.19 106 GLU A C 1
ATOM 895 O O . GLU A 1 106 ? -18.512 -0.129 16.865 1.00 86.19 106 GLU A O 1
ATOM 900 N N . ASP A 1 107 ? -16.328 -0.670 16.773 1.00 85.44 107 ASP A N 1
ATOM 901 C CA . ASP A 1 107 ? -15.828 0.438 17.594 1.00 85.44 107 ASP A CA 1
ATOM 902 C C . ASP A 1 107 ? -16.250 1.801 17.031 1.00 85.44 107 ASP A C 1
ATOM 904 O O . ASP A 1 107 ? -16.728 2.673 17.763 1.00 85.44 107 ASP A O 1
ATOM 908 N N . ILE A 1 108 ? -16.155 1.976 15.708 1.00 83.00 108 ILE A N 1
ATOM 909 C CA . ILE A 1 108 ? -16.595 3.204 15.035 1.00 83.00 108 ILE A CA 1
ATOM 910 C C . ILE A 1 108 ? -18.112 3.386 15.170 1.00 83.00 108 ILE A C 1
ATOM 912 O O . ILE A 1 108 ? -18.573 4.494 15.453 1.00 83.00 108 ILE A O 1
ATOM 916 N N . THR A 1 109 ? -18.905 2.319 15.003 1.00 83.31 109 THR A N 1
ATOM 917 C CA . THR A 1 109 ? -20.363 2.419 15.184 1.00 83.31 109 THR A CA 1
ATOM 918 C C . THR A 1 109 ? -20.769 2.700 16.628 1.00 83.31 109 THR A C 1
ATOM 920 O O . THR A 1 109 ? -21.696 3.474 16.854 1.00 83.31 109 THR A O 1
ATOM 923 N N . ALA A 1 110 ? -20.069 2.124 17.607 1.00 83.44 110 ALA A N 1
ATOM 924 C CA . ALA A 1 110 ? -20.337 2.337 19.023 1.00 83.44 110 ALA A CA 1
ATOM 925 C C . ALA A 1 110 ? -20.004 3.768 19.462 1.00 83.44 110 ALA A C 1
ATOM 927 O O . ALA A 1 110 ? -20.719 4.331 20.289 1.00 83.44 110 ALA A O 1
ATOM 928 N N . LYS A 1 111 ? -18.948 4.368 18.896 1.00 78.44 111 LYS A N 1
ATOM 929 C CA . LYS A 1 111 ? -18.600 5.772 19.133 1.00 78.44 111 LYS A CA 1
ATOM 930 C C . LYS A 1 111 ? -19.645 6.722 18.552 1.00 78.44 111 LYS A C 1
ATOM 932 O O . LYS A 1 111 ? -20.094 7.609 19.259 1.00 78.44 111 LYS A O 1
ATOM 937 N N . HIS A 1 112 ? -20.078 6.499 17.311 1.00 74.06 112 HIS A N 1
ATOM 938 C CA . HIS A 1 112 ? -21.060 7.377 16.668 1.00 74.06 112 HIS A CA 1
ATOM 939 C C . HIS A 1 112 ? -22.434 7.373 17.353 1.00 74.06 112 HIS A C 1
ATOM 941 O O . HIS A 1 112 ? -23.128 8.374 17.308 1.00 74.06 112 HIS A O 1
ATOM 947 N N . ASN A 1 113 ? -22.827 6.273 18.002 1.00 74.62 113 ASN A N 1
ATOM 948 C CA . ASN A 1 113 ? -24.084 6.205 18.756 1.00 74.62 113 ASN A CA 1
ATOM 949 C C . ASN A 1 113 ? -24.015 6.878 20.144 1.00 74.62 113 ASN A C 1
ATOM 951 O O . ASN A 1 113 ? -25.032 6.929 20.832 1.00 74.62 113 ASN A O 1
ATOM 955 N N . LYS A 1 114 ? -22.826 7.300 20.598 1.00 66.19 114 LYS A N 1
ATOM 956 C CA . LYS A 1 114 ? -22.624 8.000 21.880 1.00 66.19 114 LYS A CA 1
ATOM 957 C C . LYS A 1 114 ? -22.567 9.526 21.735 1.00 66.19 114 LYS A C 1
ATOM 959 O O . LYS A 1 114 ? -22.611 10.197 22.764 1.00 66.19 114 LYS A O 1
ATOM 964 N N . ASP A 1 115 ? -22.461 10.024 20.505 1.00 55.22 115 ASP A N 1
ATOM 965 C CA . ASP A 1 115 ? -22.465 11.446 20.138 1.00 55.22 115 ASP A CA 1
ATOM 966 C C . ASP A 1 115 ? -23.859 11.854 19.625 1.00 55.22 115 ASP A C 1
ATOM 968 O O . ASP A 1 115 ? -24.263 13.012 19.876 1.00 55.22 115 ASP A O 1
#

Foldseek 3Di:
DLVVLVVVLVVLVVLLVVLVVVVVVVVCCCVPPVPVCVVCCVVPVVVVVNVVSLVVSLVVVLCCLVPQAPDDPVVSVVLNCLCVVVRSVSSVVPRDDPVVSSVSSVVSVVVVVVD

pLDDT: mean 84.8, std 5.89, range [55.22, 93.81]

Sequence (115 aa):
MKKQILQDFKRLKILLIIATIIQISYLVILITTHDFFETINNEYSIDKIISIISYTIIAILLWYEWKIIISEKKEKISNTFMLLFLGIIGMWLWYPNKRELDKIAEDITAKHNKD

Organism: NCBI:txid1195760

Radius of gyration: 17.49 Å; chains: 1; bounding box: 42×22×45 Å